Protein AF-F3GKS7-F1 (afdb_monomer_lite)

Secondary structure (DSSP, 8-state):
-HHHHHHHHHHHHH-----PPPTTHHHHHHHHHHHHHHHT--HHHHHHHHHTHHHHHHHHHHHHHHHHHHHHHHHHTT--HHHHHHHHS-S-HHHHHHHHHHTT--HHHHHHHHHHHHHHHHHHHHHHHHHHH-S-----------HHHHHHHHHHHHHHHHHHHHTT-SSHHHHGGG-

Radius of gyration: 19.08 Å; chains: 1; bounding box: 43×40×55 Å

InterPro domains:
  IPR007820 AbrB family [PF05145] (1-179)
  IPR007820 AbrB family [PTHR38457] (1-179)
  IPR017516 AbrB duplication [TIGR03082] (1-132)

pLDDT: mean 79.19, std 9.56, range [54.09, 92.88]

Sequence (179 aa):
MVGSLLAIILVRCLTPWQLAQIPGGRKCGQLIIGIGIGLHFTPVVIEQVLAHFGLIFIGALVTSLSCLVGVWLMLRTGEDRPTAFFSSMPGGSGEMVNLGARNGATLSSVAAAQSLRVLAVVLCVPAIFKYLLGDGAPALHASVVDWRWLAVLLPLGAALAWLWQRLKQPNPWLFGPLL

Structure (mmCIF, N/CA/C/O backbone):
data_AF-F3GKS7-F1
#
_entry.id   AF-F3GKS7-F1
#
loop_
_atom_site.group_PDB
_atom_site.id
_atom_site.type_symbol
_atom_site.label_atom_id
_atom_site.label_alt_id
_atom_site.label_comp_id
_atom_site.label_asym_id
_atom_site.label_entity_id
_atom_site.label_seq_id
_atom_site.pdbx_PDB_ins_code
_atom_site.Cartn_x
_atom_site.Cartn_y
_atom_site.Cartn_z
_atom_site.occupancy
_atom_site.B_iso_or_equiv
_atom_site.auth_seq_id
_atom_site.auth_comp_id
_atom_site.auth_asym_id
_atom_site.auth_atom_id
_atom_site.pdbx_PDB_model_num
ATOM 1 N N . MET A 1 1 ? -0.383 12.244 -6.800 1.00 56.03 1 MET A N 1
ATOM 2 C CA . MET A 1 1 ? -1.268 11.623 -5.781 1.00 56.03 1 MET A CA 1
ATOM 3 C C . MET A 1 1 ? -1.666 12.586 -4.660 1.00 56.03 1 MET A C 1
ATOM 5 O O . MET A 1 1 ? -2.829 12.586 -4.283 1.00 56.03 1 MET A O 1
ATOM 9 N N . VAL A 1 2 ? -0.758 13.431 -4.149 1.00 57.81 2 VAL A N 1
ATOM 10 C CA . VAL A 1 2 ? -1.069 14.379 -3.053 1.00 57.81 2 VAL A CA 1
ATOM 11 C C . VAL A 1 2 ? -2.133 15.412 -3.449 1.00 57.81 2 VAL A C 1
ATOM 13 O O . VAL A 1 2 ? -3.106 15.593 -2.727 1.00 57.81 2 VAL A O 1
ATOM 16 N N . GLY A 1 3 ? -2.013 16.013 -4.641 1.00 68.44 3 GLY A N 1
ATOM 17 C CA . GLY A 1 3 ? -2.967 17.021 -5.124 1.00 68.44 3 GLY A CA 1
ATOM 18 C C . GLY A 1 3 ? -4.397 16.499 -5.295 1.00 68.44 3 GLY A C 1
ATOM 19 O O . GLY A 1 3 ? -5.342 17.154 -4.876 1.00 68.44 3 GLY A O 1
ATOM 20 N N . SER A 1 4 ? -4.571 15.287 -5.831 1.00 70.06 4 SER A N 1
ATOM 21 C CA . SER A 1 4 ? -5.896 14.672 -5.994 1.00 70.06 4 SER A CA 1
ATOM 22 C C . SER A 1 4 ? -6.546 14.295 -4.658 1.00 70.06 4 SER A C 1
ATOM 24 O O . SER A 1 4 ? -7.760 14.411 -4.521 1.00 70.06 4 SER A O 1
ATOM 26 N N . LEU A 1 5 ? -5.757 13.869 -3.662 1.00 69.62 5 LEU A N 1
ATOM 27 C CA . LEU A 1 5 ? -6.261 13.574 -2.314 1.00 69.62 5 LEU A CA 1
ATOM 28 C C . LEU A 1 5 ? -6.665 14.854 -1.576 1.00 69.62 5 LEU A C 1
ATOM 30 O O . LEU A 1 5 ? -7.757 14.903 -1.016 1.00 69.62 5 LEU A O 1
ATOM 34 N N . LEU A 1 6 ? -5.832 15.898 -1.630 1.00 73.88 6 LEU A N 1
ATOM 35 C CA . LEU A 1 6 ? -6.150 17.202 -1.043 1.00 73.88 6 LEU A CA 1
ATOM 36 C C . LEU A 1 6 ? -7.386 17.828 -1.690 1.00 73.88 6 LEU A C 1
ATOM 38 O O . LEU A 1 6 ? -8.247 18.325 -0.973 1.00 73.88 6 LEU A O 1
ATOM 42 N N . ALA A 1 7 ? -7.518 17.745 -3.016 1.00 76.75 7 ALA A N 1
ATOM 43 C CA . ALA A 1 7 ? -8.701 18.229 -3.720 1.00 76.75 7 ALA A CA 1
ATOM 44 C C . ALA A 1 7 ? -9.980 17.508 -3.257 1.00 76.75 7 ALA A C 1
ATOM 46 O O . ALA A 1 7 ? -10.976 18.163 -2.968 1.00 76.75 7 ALA A O 1
ATOM 47 N N . ILE A 1 8 ? -9.956 16.176 -3.119 1.00 74.69 8 ILE A N 1
ATOM 48 C CA . ILE A 1 8 ? -11.119 15.409 -2.636 1.00 74.69 8 ILE A CA 1
ATOM 49 C C . ILE A 1 8 ? -11.444 15.737 -1.173 1.00 74.69 8 ILE A C 1
ATOM 51 O O . ILE A 1 8 ? -12.622 15.856 -0.835 1.00 74.69 8 ILE A O 1
ATOM 55 N N . ILE A 1 9 ? -10.430 15.888 -0.314 1.00 72.31 9 ILE A N 1
ATOM 56 C CA . ILE A 1 9 ? -10.613 16.281 1.092 1.00 72.31 9 ILE A CA 1
ATOM 57 C C . ILE A 1 9 ? -11.238 17.677 1.168 1.00 72.31 9 ILE A C 1
ATOM 59 O O . ILE A 1 9 ? -12.254 17.845 1.836 1.00 72.31 9 ILE A O 1
ATOM 63 N N . LEU A 1 10 ? -10.694 18.653 0.434 1.00 80.00 10 LEU A N 1
ATOM 64 C CA . LEU A 1 10 ? -11.224 20.017 0.380 1.00 80.00 10 LEU A CA 1
ATOM 65 C C . LEU A 1 10 ? -12.669 20.031 -0.119 1.00 80.00 10 LEU A C 1
ATOM 67 O O . LEU A 1 10 ? -13.522 20.616 0.536 1.00 80.00 10 LEU A O 1
ATOM 71 N N . VAL A 1 11 ? -12.978 19.331 -1.213 1.00 80.56 11 VAL A N 1
ATOM 72 C CA . VAL A 1 11 ? -14.347 19.255 -1.747 1.00 80.56 11 VAL A CA 1
ATOM 73 C C . VAL A 1 11 ? -15.297 18.579 -0.754 1.00 80.56 11 VAL A C 1
ATOM 75 O O . VAL A 1 11 ? -16.402 19.065 -0.543 1.00 80.56 11 VAL A O 1
ATOM 78 N N . ARG A 1 12 ? -14.896 17.497 -0.083 1.00 72.12 12 ARG A N 1
ATOM 79 C CA . ARG A 1 12 ? -15.770 16.837 0.903 1.00 72.12 12 ARG A CA 1
ATOM 80 C C . ARG A 1 12 ? -15.955 17.628 2.198 1.00 72.12 12 ARG A C 1
ATOM 82 O O . ARG A 1 12 ? -17.000 17.489 2.822 1.00 72.12 12 ARG A O 1
ATOM 89 N N . CYS A 1 13 ? -14.963 18.413 2.616 1.00 76.50 13 CYS A N 1
ATOM 90 C CA . CYS A 1 13 ? -15.038 19.219 3.837 1.00 76.50 13 CYS A CA 1
ATOM 91 C C . CYS A 1 13 ? -15.704 20.584 3.611 1.00 76.50 13 CYS A C 1
ATOM 93 O O . CYS A 1 13 ? -16.360 21.084 4.518 1.00 76.50 13 CYS A O 1
ATOM 95 N N . LEU A 1 14 ? -15.538 21.185 2.427 1.00 81.38 14 LEU A N 1
ATOM 96 C CA . LEU A 1 14 ? -16.046 22.526 2.106 1.00 81.38 14 LEU A CA 1
ATOM 97 C C . LEU A 1 14 ? -17.394 22.510 1.376 1.00 81.38 14 LEU A C 1
ATOM 99 O O . LEU A 1 14 ? -18.081 23.528 1.363 1.00 81.38 14 LEU A O 1
ATOM 103 N N . THR A 1 15 ? -17.791 21.382 0.779 1.00 76.44 15 THR A N 1
ATOM 104 C CA . THR A 1 15 ? -19.060 21.263 0.048 1.00 76.44 15 THR A CA 1
ATOM 105 C C . THR A 1 15 ? -19.886 20.071 0.542 1.00 76.44 15 THR A C 1
ATOM 107 O O . THR A 1 15 ? -19.347 18.979 0.704 1.00 76.44 15 THR A O 1
ATOM 110 N N . PRO A 1 16 ? -21.218 20.213 0.704 1.00 68.25 16 PRO A N 1
ATOM 111 C CA . PRO A 1 16 ? -22.111 19.121 1.113 1.00 68.25 16 PRO A CA 1
ATOM 112 C C . PRO A 1 16 ? -22.360 18.082 0.001 1.00 68.25 16 PRO A C 1
ATOM 114 O O . PRO A 1 16 ? -23.205 17.199 0.140 1.00 68.25 16 PRO A O 1
ATOM 117 N N . TRP A 1 17 ? -21.649 18.180 -1.126 1.00 70.12 17 TRP A N 1
ATOM 118 C CA . TRP A 1 17 ? -21.788 17.266 -2.251 1.00 70.12 17 TRP A CA 1
ATOM 119 C C . TRP A 1 17 ? -21.150 15.919 -1.924 1.00 70.12 17 TRP A C 1
ATOM 121 O O . TRP A 1 17 ? -19.929 15.747 -1.943 1.00 70.12 17 TRP A O 1
ATOM 131 N N . GLN A 1 18 ? -21.992 14.920 -1.673 1.00 63.72 18 GLN A N 1
ATOM 132 C CA . GLN A 1 18 ? -21.553 13.534 -1.665 1.00 63.72 18 GLN A CA 1
ATOM 133 C C . GLN A 1 18 ? -21.314 13.095 -3.111 1.00 63.72 18 GLN A C 1
ATOM 135 O O . GLN A 1 18 ? -22.234 12.646 -3.791 1.00 63.72 18 GLN A O 1
ATOM 140 N N . LEU A 1 19 ? -20.075 13.238 -3.597 1.00 65.38 19 LEU A N 1
ATOM 141 C CA . LEU A 1 19 ? -19.702 12.687 -4.900 1.00 65.38 19 LEU A CA 1
ATOM 142 C C . LEU A 1 19 ? -19.969 11.179 -4.898 1.00 65.38 19 LEU A C 1
ATOM 144 O O . LEU A 1 19 ? -19.304 10.414 -4.188 1.00 65.38 19 LEU A O 1
ATOM 148 N N . ALA A 1 20 ? -20.956 10.775 -5.695 1.00 63.69 20 ALA A N 1
ATOM 149 C CA . ALA A 1 20 ? -21.253 9.381 -5.956 1.00 63.69 20 ALA A CA 1
ATOM 150 C C . ALA A 1 20 ? -20.055 8.731 -6.659 1.00 63.69 20 ALA A C 1
ATOM 152 O O . ALA A 1 20 ? -19.389 9.334 -7.503 1.00 63.69 20 ALA A O 1
ATOM 153 N N . GLN A 1 21 ? -19.762 7.486 -6.291 1.00 65.25 21 GLN A N 1
ATOM 154 C CA . GLN A 1 21 ? -18.697 6.728 -6.934 1.00 65.25 21 GLN A CA 1
ATOM 155 C C . GLN A 1 21 ? -19.096 6.434 -8.384 1.00 65.25 21 GLN A C 1
ATOM 157 O O . GLN A 1 21 ? -20.163 5.877 -8.630 1.00 65.25 21 GLN A O 1
ATOM 162 N N . ILE A 1 22 ? -18.230 6.771 -9.342 1.00 74.81 22 ILE A N 1
ATOM 163 C CA . ILE A 1 22 ? -18.445 6.415 -10.749 1.00 74.81 22 ILE A CA 1
ATOM 164 C C . ILE A 1 22 ? -18.430 4.880 -10.863 1.00 74.81 22 ILE A C 1
ATOM 166 O O . ILE A 1 22 ? -17.449 4.256 -10.427 1.00 74.81 22 ILE A O 1
ATOM 170 N N . PRO A 1 23 ? -19.470 4.247 -11.442 1.00 74.44 23 PRO A N 1
ATOM 171 C CA . PRO A 1 23 ? -19.520 2.798 -11.583 1.00 74.44 23 PRO A CA 1
ATOM 172 C C . PRO A 1 23 ? -18.317 2.313 -12.403 1.00 74.44 23 PRO A C 1
ATOM 174 O O . PRO A 1 23 ? -18.104 2.730 -13.534 1.00 74.44 23 PRO A O 1
ATOM 177 N N . GLY A 1 24 ? -17.484 1.459 -11.800 1.00 74.88 24 GLY A N 1
ATOM 178 C CA . GLY A 1 24 ? -16.277 0.912 -12.434 1.00 74.88 24 GLY A CA 1
ATOM 179 C C . GLY A 1 24 ? -15.019 1.792 -12.373 1.00 74.88 24 GLY A C 1
ATOM 180 O O . GLY A 1 24 ? -13.936 1.285 -12.661 1.00 74.88 24 GLY A O 1
ATOM 181 N N . GLY A 1 25 ? -15.098 3.045 -11.905 1.00 77.38 25 GLY A N 1
ATOM 182 C CA . GLY A 1 25 ? -13.957 3.977 -11.909 1.00 77.38 25 GLY A CA 1
ATOM 183 C C . GLY A 1 25 ? -12.726 3.466 -11.149 1.00 77.38 25 GLY A C 1
ATOM 184 O O . GLY A 1 25 ? -11.596 3.605 -11.614 1.00 77.38 25 GLY A O 1
ATOM 185 N N . ARG A 1 26 ? -12.934 2.772 -10.021 1.00 75.38 26 ARG A N 1
ATOM 186 C CA . ARG A 1 26 ? -11.845 2.136 -9.263 1.00 75.38 26 ARG A CA 1
ATOM 187 C C . ARG A 1 26 ? -11.128 1.045 -10.066 1.00 75.38 26 ARG A C 1
ATOM 189 O 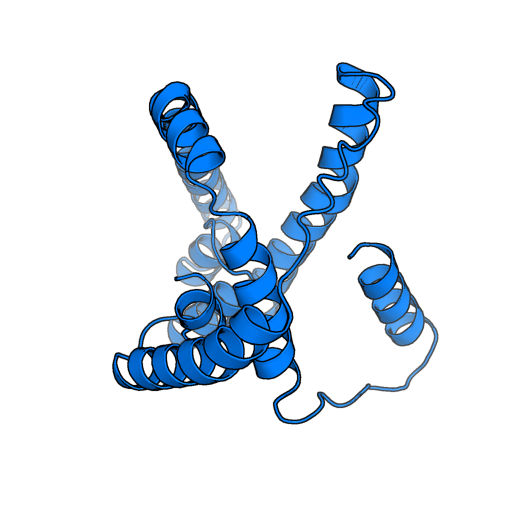O . ARG A 1 26 ? -9.909 0.964 -9.983 1.00 75.38 26 ARG A O 1
ATOM 196 N N . LYS A 1 27 ? -11.857 0.231 -10.838 1.00 77.25 27 LYS A N 1
ATOM 197 C CA . LYS A 1 27 ? -11.263 -0.845 -11.649 1.00 77.25 27 LYS A CA 1
ATOM 198 C C . LYS A 1 27 ? -10.409 -0.262 -12.771 1.00 77.25 27 LYS A C 1
ATOM 200 O O . LYS A 1 27 ? -9.278 -0.693 -12.947 1.00 77.25 27 LYS A O 1
ATOM 205 N N . CYS A 1 28 ? -10.916 0.761 -13.461 1.00 79.44 28 CYS A N 1
ATOM 206 C CA . CYS A 1 28 ? -10.159 1.462 -14.499 1.00 79.44 28 CYS A CA 1
ATOM 207 C C . CYS A 1 28 ? -8.892 2.109 -13.927 1.00 79.44 28 CYS A C 1
ATOM 209 O O . CYS A 1 28 ? -7.816 1.956 -14.495 1.00 79.44 28 CYS A O 1
ATOM 211 N N . GLY A 1 29 ? -8.996 2.772 -12.770 1.00 79.38 29 GLY A N 1
ATOM 212 C CA . GLY A 1 29 ? -7.837 3.357 -12.094 1.00 79.38 29 GLY A CA 1
ATOM 213 C C . GLY A 1 29 ? -6.792 2.316 -11.686 1.00 79.38 29 GLY A C 1
ATOM 214 O O . GLY A 1 29 ? -5.605 2.526 -11.914 1.00 79.38 29 GLY A O 1
ATOM 215 N N . GLN A 1 30 ? -7.219 1.174 -11.136 1.00 80.94 30 GLN A N 1
ATOM 216 C CA . GLN A 1 30 ? -6.320 0.062 -10.803 1.00 80.94 30 GLN A CA 1
ATOM 217 C C . GLN A 1 30 ? -5.636 -0.517 -12.040 1.00 80.94 30 GLN A C 1
ATOM 219 O O . GLN A 1 30 ? -4.456 -0.834 -11.966 1.00 80.94 30 GLN A O 1
ATOM 224 N N . LEU A 1 31 ? -6.345 -0.586 -13.168 1.00 78.06 31 LEU A N 1
ATOM 225 C CA . LEU A 1 31 ? -5.792 -1.077 -14.422 1.00 78.06 31 LEU A CA 1
ATOM 226 C C . LEU A 1 31 ? -4.730 -0.125 -14.985 1.00 78.06 31 LEU A C 1
ATOM 228 O O . LEU A 1 31 ? -3.637 -0.566 -15.322 1.00 78.06 31 LEU A O 1
ATOM 232 N N . ILE A 1 32 ? -5.005 1.182 -15.007 1.00 79.06 32 ILE A N 1
ATOM 233 C CA . ILE A 1 32 ? -4.043 2.198 -15.466 1.00 79.06 32 ILE A CA 1
ATOM 234 C C . ILE A 1 32 ? -2.795 2.209 -14.575 1.00 79.06 32 ILE A C 1
ATOM 236 O O . ILE A 1 32 ? -1.674 2.213 -15.078 1.00 79.06 32 ILE A O 1
ATOM 240 N N . ILE A 1 33 ? -2.981 2.193 -13.251 1.00 80.62 33 ILE A N 1
ATOM 241 C CA . ILE A 1 33 ? -1.868 2.174 -12.293 1.00 80.62 33 ILE A CA 1
ATOM 242 C C . ILE A 1 33 ? -1.086 0.861 -12.401 1.00 80.62 33 ILE A C 1
ATOM 244 O O . ILE A 1 33 ? 0.138 0.896 -12.373 1.00 80.62 33 ILE A O 1
ATOM 248 N N . GLY A 1 34 ? -1.773 -0.275 -12.552 1.00 77.81 34 GLY A N 1
ATOM 249 C CA . GLY A 1 34 ? -1.155 -1.590 -12.716 1.00 77.81 34 GLY A CA 1
ATOM 250 C C . GLY A 1 34 ? -0.230 -1.637 -13.928 1.00 77.81 34 GLY A C 1
ATOM 251 O O . GLY A 1 34 ? 0.937 -1.966 -13.763 1.00 77.81 34 GLY A O 1
ATOM 252 N N . ILE A 1 35 ? -0.709 -1.191 -1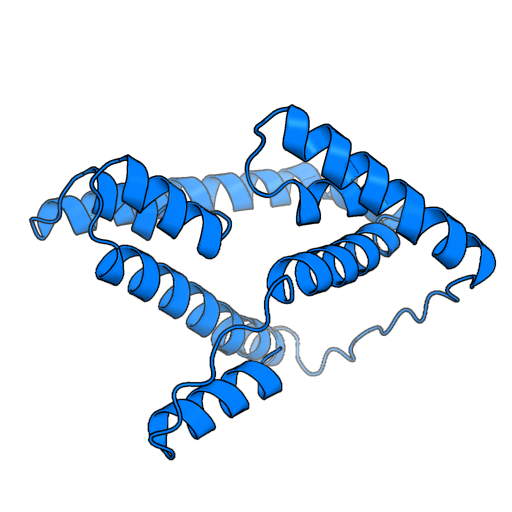5.097 1.00 78.06 35 ILE A N 1
ATOM 253 C CA . ILE A 1 35 ? 0.105 -1.112 -16.324 1.00 78.06 35 ILE A CA 1
ATOM 254 C C . ILE A 1 35 ? 1.273 -0.145 -16.136 1.00 78.06 35 ILE A C 1
ATOM 256 O O . ILE A 1 35 ? 2.399 -0.458 -16.510 1.00 78.06 35 ILE A O 1
ATOM 260 N N . GLY A 1 36 ? 1.025 1.023 -15.534 1.00 76.75 36 GLY A N 1
ATOM 261 C CA . GLY A 1 36 ? 2.078 1.999 -15.260 1.00 76.75 36 GLY A CA 1
ATOM 262 C C . GLY A 1 36 ? 3.204 1.409 -14.411 1.00 76.75 36 GLY A C 1
ATOM 263 O O . GLY A 1 36 ? 4.368 1.549 -14.764 1.00 76.75 36 GLY A O 1
ATOM 264 N N . ILE A 1 37 ? 2.862 0.699 -13.332 1.00 77.44 37 ILE A N 1
ATOM 265 C CA . ILE A 1 37 ? 3.833 0.007 -12.474 1.00 77.44 37 ILE A CA 1
ATOM 266 C C . ILE A 1 37 ? 4.503 -1.154 -13.227 1.00 77.44 37 ILE A C 1
ATOM 268 O O . ILE A 1 37 ? 5.717 -1.306 -13.125 1.00 77.44 37 ILE A O 1
ATOM 272 N N . GLY A 1 38 ? 3.745 -1.932 -14.005 1.00 75.94 38 GLY A N 1
ATOM 273 C CA . GLY A 1 38 ? 4.245 -3.031 -14.837 1.00 75.94 38 GLY A CA 1
ATOM 274 C C . GLY A 1 38 ? 5.361 -2.588 -15.786 1.00 75.94 38 GLY A C 1
ATOM 275 O O . GLY A 1 38 ? 6.422 -3.200 -15.835 1.00 75.94 38 GLY A O 1
ATOM 276 N N . LEU A 1 39 ? 5.181 -1.445 -16.453 1.00 75.88 39 LEU A N 1
ATOM 277 C CA . LEU A 1 39 ? 6.182 -0.865 -17.358 1.00 75.88 39 LEU A CA 1
ATOM 278 C C . LEU A 1 39 ? 7.501 -0.480 -16.659 1.00 75.88 39 LEU A C 1
ATOM 280 O O . LEU A 1 39 ? 8.530 -0.367 -17.325 1.00 75.88 39 LEU A O 1
ATOM 284 N N . HIS A 1 40 ? 7.499 -0.297 -15.334 1.00 74.50 40 HIS A N 1
ATOM 285 C CA . HIS A 1 40 ? 8.719 -0.047 -14.563 1.00 74.50 40 HIS A CA 1
ATOM 286 C C . HIS A 1 40 ? 9.512 -1.323 -14.240 1.00 74.50 40 HIS A C 1
ATOM 288 O O . HIS A 1 40 ? 10.684 -1.216 -13.866 1.00 74.50 40 HIS A O 1
ATOM 294 N N . PHE A 1 41 ? 8.936 -2.520 -14.408 1.00 74.38 41 PHE A N 1
ATOM 295 C CA . PHE A 1 41 ? 9.660 -3.786 -14.259 1.00 74.38 41 PHE A CA 1
ATOM 296 C C . PHE A 1 41 ? 10.555 -4.042 -15.474 1.00 74.38 41 PHE A C 1
ATOM 298 O O . PHE A 1 41 ? 10.249 -4.820 -16.373 1.00 74.38 41 PHE A O 1
ATOM 305 N N . THR A 1 42 ? 11.699 -3.367 -15.494 1.00 77.75 42 THR A N 1
ATOM 306 C CA . THR A 1 42 ? 12.755 -3.591 -16.485 1.00 77.75 42 THR A CA 1
ATOM 307 C C . THR A 1 42 ? 13.796 -4.583 -15.949 1.00 77.75 42 THR A C 1
ATOM 309 O O . THR A 1 42 ? 13.936 -4.718 -14.728 1.00 77.75 42 THR A O 1
ATOM 312 N N . PRO A 1 43 ? 14.577 -5.255 -16.818 1.00 74.81 43 PRO A N 1
ATOM 313 C CA . PRO A 1 43 ? 15.630 -6.179 -16.383 1.00 74.81 43 PRO A CA 1
ATOM 314 C C . PRO A 1 43 ? 16.622 -5.535 -15.405 1.00 74.81 43 PRO A C 1
ATOM 316 O O . PRO A 1 43 ? 16.998 -6.145 -14.411 1.00 74.81 43 PRO A O 1
ATOM 319 N N . VAL A 1 44 ? 16.953 -4.260 -15.631 1.00 79.12 44 VAL A N 1
ATOM 320 C CA . VAL A 1 44 ? 17.842 -3.464 -14.769 1.00 79.12 44 VAL A CA 1
ATOM 321 C C . VAL A 1 44 ? 17.266 -3.309 -13.358 1.00 79.12 44 VAL A C 1
ATOM 323 O O . VAL A 1 44 ? 17.986 -3.437 -12.370 1.00 79.12 44 VAL A O 1
ATOM 326 N N . VAL A 1 45 ? 15.957 -3.066 -13.239 1.00 80.00 45 VAL A N 1
ATOM 327 C CA . VAL A 1 45 ? 15.286 -2.969 -11.933 1.00 80.00 45 VAL A CA 1
ATOM 328 C C . VAL A 1 45 ? 15.271 -4.327 -11.235 1.00 80.00 45 VAL A C 1
ATOM 330 O O . VAL A 1 45 ? 15.506 -4.389 -10.031 1.00 80.00 45 VAL A O 1
ATOM 333 N N . ILE A 1 46 ? 15.054 -5.420 -11.970 1.00 82.75 46 ILE A N 1
ATOM 334 C CA . ILE A 1 46 ? 15.086 -6.778 -11.406 1.00 82.75 46 ILE A CA 1
ATOM 335 C C . ILE A 1 46 ? 16.481 -7.108 -10.858 1.00 82.75 46 ILE A C 1
ATOM 337 O O . ILE A 1 46 ? 16.584 -7.611 -9.739 1.00 82.75 46 ILE A O 1
ATOM 341 N N . GLU A 1 47 ? 17.551 -6.776 -11.583 1.00 84.69 47 GLU A N 1
ATOM 342 C CA . GLU A 1 47 ? 18.927 -6.945 -11.096 1.00 84.69 47 GLU A CA 1
ATOM 343 C C . GLU A 1 47 ? 19.185 -6.138 -9.818 1.00 84.69 47 GLU A C 1
ATOM 345 O O . GLU A 1 47 ? 19.744 -6.667 -8.855 1.00 84.69 47 GLU A O 1
ATOM 350 N N . GLN A 1 48 ? 18.720 -4.886 -9.756 1.00 82.94 48 GLN A N 1
ATOM 351 C CA . GLN A 1 48 ? 18.839 -4.066 -8.547 1.00 82.94 48 GLN A CA 1
ATOM 352 C C . GLN A 1 48 ? 18.055 -4.645 -7.365 1.00 82.94 48 GLN A C 1
ATOM 354 O O . GLN A 1 48 ? 18.566 -4.653 -6.242 1.00 82.94 48 GLN A O 1
ATOM 359 N N . VAL A 1 49 ? 16.840 -5.144 -7.607 1.00 85.00 49 VAL A N 1
ATOM 360 C CA . VAL A 1 49 ? 16.006 -5.798 -6.589 1.00 85.00 49 VAL A CA 1
ATOM 361 C C . VAL A 1 49 ? 16.680 -7.064 -6.072 1.00 85.00 49 VAL A C 1
ATOM 363 O O . VAL A 1 49 ? 16.696 -7.278 -4.863 1.00 85.00 49 VAL A O 1
ATOM 366 N N . LEU A 1 50 ? 17.275 -7.875 -6.950 1.00 87.62 50 LEU A N 1
ATOM 367 C CA . LEU A 1 50 ? 18.019 -9.076 -6.562 1.00 87.62 50 LEU A CA 1
ATOM 368 C C . LEU A 1 50 ? 19.278 -8.724 -5.759 1.00 87.62 50 LEU A C 1
ATOM 370 O O . LEU A 1 50 ? 19.520 -9.324 -4.712 1.00 87.62 50 LEU A O 1
ATOM 374 N N . ALA A 1 51 ? 20.034 -7.711 -6.188 1.00 89.50 51 ALA A N 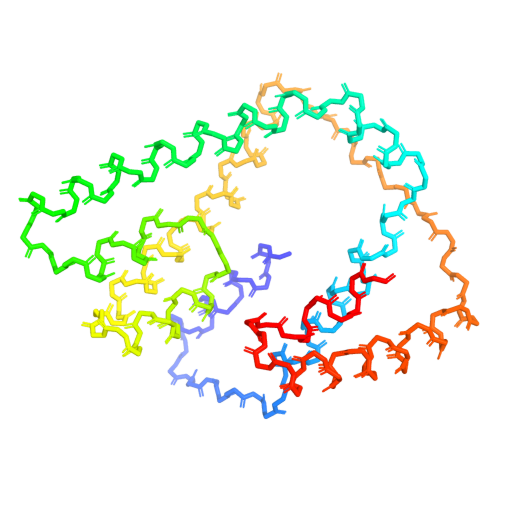1
ATOM 375 C CA . ALA A 1 51 ? 21.225 -7.244 -5.480 1.00 89.50 51 ALA A CA 1
ATOM 376 C C . ALA A 1 51 ? 20.907 -6.708 -4.071 1.00 89.50 51 ALA A C 1
ATOM 378 O O . ALA A 1 51 ? 21.670 -6.934 -3.133 1.00 89.50 51 ALA A O 1
ATOM 379 N N . HIS A 1 52 ? 19.763 -6.039 -3.899 1.00 89.31 52 HIS A N 1
ATOM 380 C CA . HIS A 1 52 ? 19.330 -5.458 -2.621 1.00 89.31 52 HIS A CA 1
ATOM 381 C C . HIS A 1 52 ? 18.259 -6.297 -1.912 1.00 89.31 52 HIS A C 1
ATOM 383 O O . HIS A 1 52 ? 17.633 -5.826 -0.957 1.00 89.31 52 HIS A O 1
ATOM 389 N N . PHE A 1 53 ? 18.059 -7.549 -2.334 1.00 89.06 53 PHE A N 1
ATOM 390 C CA . PHE A 1 53 ? 17.001 -8.416 -1.820 1.00 89.06 53 PHE A CA 1
ATOM 391 C C . PHE A 1 53 ? 17.077 -8.574 -0.298 1.00 89.06 53 PHE A C 1
ATOM 393 O O . PHE A 1 53 ? 16.054 -8.510 0.379 1.00 89.06 53 PHE A O 1
ATOM 400 N N . GLY A 1 54 ? 18.289 -8.695 0.256 1.00 89.94 54 GLY A N 1
ATOM 401 C CA . GLY A 1 54 ? 18.497 -8.793 1.703 1.00 89.94 54 GLY A CA 1
ATOM 402 C C . GLY A 1 54 ? 17.964 -7.579 2.471 1.00 89.94 54 GLY A C 1
ATOM 403 O O . GLY A 1 54 ? 17.281 -7.743 3.480 1.00 89.94 54 GLY A O 1
ATOM 404 N N . LEU A 1 55 ? 18.200 -6.362 1.971 1.00 90.06 55 LEU A N 1
ATOM 405 C CA . LEU A 1 55 ? 17.690 -5.133 2.591 1.00 90.06 55 LEU A CA 1
ATOM 406 C C . LEU A 1 55 ? 16.168 -5.032 2.477 1.00 90.06 55 LEU A C 1
ATOM 408 O O . LEU A 1 55 ? 15.505 -4.681 3.453 1.00 90.06 55 LEU A O 1
ATOM 412 N N . ILE A 1 56 ? 15.609 -5.382 1.315 1.00 88.88 56 ILE A N 1
ATOM 413 C CA . ILE A 1 56 ? 14.156 -5.414 1.094 1.00 88.88 56 ILE A CA 1
ATOM 414 C C . ILE A 1 56 ? 13.499 -6.413 2.052 1.00 88.88 56 ILE A C 1
ATOM 416 O O . ILE A 1 56 ? 12.499 -6.092 2.695 1.00 88.88 56 ILE A O 1
ATOM 420 N N . PHE A 1 57 ? 14.084 -7.602 2.196 1.00 91.12 57 PHE A N 1
ATOM 421 C CA . PHE A 1 57 ? 13.592 -8.645 3.088 1.00 91.12 57 PHE A CA 1
ATOM 422 C C . PHE A 1 57 ? 13.649 -8.217 4.559 1.00 91.12 57 PHE A C 1
ATOM 424 O O . PHE A 1 57 ? 12.661 -8.366 5.278 1.00 91.12 57 PHE A O 1
ATOM 431 N N . ILE A 1 58 ? 14.761 -7.622 5.002 1.00 92.88 58 ILE A N 1
ATOM 432 C CA . ILE A 1 58 ? 14.883 -7.077 6.362 1.00 92.88 58 ILE A CA 1
ATOM 433 C C . ILE A 1 58 ? 13.852 -5.964 6.584 1.00 92.88 58 ILE A C 1
ATOM 435 O O . ILE A 1 58 ? 13.173 -5.964 7.608 1.00 92.88 58 ILE A O 1
ATOM 439 N N . GLY A 1 59 ? 13.671 -5.053 5.624 1.00 90.44 59 GLY A N 1
ATOM 440 C CA . GLY A 1 59 ? 12.656 -4.000 5.705 1.00 90.44 59 GLY A CA 1
ATOM 441 C C . GLY A 1 59 ? 11.235 -4.558 5.823 1.00 90.44 59 GLY A C 1
ATOM 442 O O . GLY A 1 59 ? 10.447 -4.092 6.653 1.00 90.44 59 GLY A O 1
ATOM 443 N N . ALA A 1 60 ? 10.919 -5.602 5.054 1.00 88.44 60 ALA A N 1
ATOM 444 C CA . ALA A 1 60 ? 9.646 -6.311 5.141 1.00 88.44 60 ALA A CA 1
ATOM 445 C C . ALA A 1 60 ? 9.464 -6.989 6.509 1.00 88.44 60 ALA A C 1
ATOM 447 O O . ALA A 1 60 ? 8.394 -6.872 7.111 1.00 88.44 60 ALA A O 1
ATOM 448 N N . LEU A 1 61 ? 10.510 -7.631 7.038 1.00 91.81 61 LEU A N 1
ATOM 449 C CA . LEU A 1 61 ? 10.487 -8.276 8.351 1.00 91.81 61 LEU A CA 1
ATOM 450 C C . LEU A 1 61 ? 10.277 -7.256 9.476 1.00 91.81 61 LEU A C 1
ATOM 452 O O . LEU A 1 61 ? 9.394 -7.442 10.310 1.00 91.81 61 LEU A O 1
ATOM 456 N N . VAL A 1 62 ? 11.034 -6.157 9.475 1.00 92.50 62 VAL A N 1
ATOM 457 C CA . VAL A 1 62 ? 10.901 -5.069 10.458 1.00 92.50 62 VAL A CA 1
ATOM 458 C C . VAL A 1 62 ? 9.496 -4.477 10.408 1.00 92.50 62 VAL A C 1
ATOM 460 O O . VAL A 1 62 ? 8.868 -4.293 11.451 1.00 92.50 62 VAL A O 1
ATOM 463 N N . THR A 1 63 ? 8.966 -4.250 9.205 1.00 89.06 63 THR A N 1
ATOM 464 C CA . THR A 1 63 ? 7.591 -3.769 9.032 1.00 89.06 63 THR A CA 1
ATOM 465 C C . THR A 1 63 ? 6.596 -4.775 9.608 1.00 89.06 63 THR A C 1
ATOM 467 O O . THR A 1 63 ? 5.756 -4.403 10.423 1.00 89.06 63 THR A O 1
ATOM 470 N N . SER A 1 64 ? 6.727 -6.060 9.278 1.00 89.25 64 SER A N 1
ATOM 471 C CA . SER A 1 64 ? 5.848 -7.110 9.800 1.00 89.25 64 SER A CA 1
ATOM 472 C C . SER A 1 64 ? 5.895 -7.207 11.329 1.00 89.25 64 SER A C 1
ATOM 474 O O . SER A 1 64 ? 4.850 -7.338 11.965 1.00 89.25 64 SER A O 1
ATOM 476 N N . LEU A 1 65 ? 7.079 -7.107 11.936 1.00 91.75 65 LEU A N 1
ATOM 477 C CA . LEU A 1 65 ? 7.239 -7.101 13.392 1.00 91.75 65 LEU A CA 1
ATOM 478 C C . LEU A 1 65 ? 6.607 -5.854 14.023 1.00 91.75 65 LEU A C 1
ATOM 480 O O . LEU A 1 65 ? 5.907 -5.968 15.029 1.00 91.75 65 LEU A O 1
ATOM 484 N N . SER A 1 66 ? 6.779 -4.679 13.409 1.00 89.94 66 SER A N 1
ATOM 485 C CA . SER A 1 66 ? 6.139 -3.441 13.876 1.00 89.94 66 SER A CA 1
ATOM 486 C C . SER A 1 66 ? 4.610 -3.544 13.864 1.00 89.94 66 SER A C 1
ATOM 488 O O . SER A 1 66 ? 3.945 -3.080 14.791 1.00 89.94 66 SER A O 1
ATOM 490 N N . CYS A 1 67 ? 4.047 -4.248 12.878 1.00 89.75 67 CYS A N 1
ATOM 491 C CA . CYS A 1 67 ? 2.618 -4.517 12.808 1.00 89.75 67 CYS A CA 1
ATOM 492 C C . CYS A 1 67 ? 2.154 -5.422 13.954 1.00 89.75 67 CYS A C 1
ATOM 494 O O . CYS A 1 67 ? 1.099 -5.157 14.520 1.00 89.75 67 CYS A O 1
ATOM 496 N N . LEU A 1 68 ? 2.929 -6.439 14.352 1.00 90.94 68 LEU A N 1
ATOM 497 C CA . LEU A 1 68 ? 2.591 -7.277 15.514 1.00 90.94 68 LEU A CA 1
ATOM 498 C C . LEU A 1 68 ? 2.543 -6.464 16.812 1.00 90.94 68 LEU A C 1
ATOM 500 O O . LEU A 1 68 ? 1.637 -6.658 17.624 1.00 90.94 68 LEU A O 1
ATOM 504 N N . VAL A 1 69 ? 3.474 -5.522 16.985 1.00 91.31 69 VAL A N 1
ATOM 505 C CA . VAL A 1 69 ? 3.450 -4.583 18.116 1.00 91.31 69 VAL A CA 1
ATOM 506 C C . VAL A 1 69 ? 2.198 -3.701 18.055 1.00 91.31 69 VAL A C 1
ATOM 508 O O . VAL A 1 69 ? 1.525 -3.537 19.070 1.00 91.31 69 VAL A O 1
ATOM 511 N N . GLY A 1 70 ? 1.835 -3.195 16.872 1.00 87.50 70 GLY A N 1
ATOM 512 C CA . GLY A 1 70 ? 0.603 -2.422 16.662 1.00 87.50 70 GLY A CA 1
ATOM 513 C C . GLY A 1 70 ? -0.666 -3.198 17.029 1.00 87.50 70 GLY A C 1
ATOM 514 O O . GLY A 1 70 ? -1.494 -2.693 17.789 1.00 87.50 70 GLY A O 1
ATOM 515 N N . VAL A 1 71 ? -0.772 -4.457 16.584 1.00 90.50 71 VAL A N 1
ATOM 516 C CA . VAL A 1 71 ? -1.883 -5.354 16.953 1.00 90.50 71 VAL A CA 1
ATOM 517 C C . VAL A 1 71 ? -1.946 -5.516 18.468 1.00 90.50 71 VAL A C 1
ATOM 519 O O . VAL A 1 71 ? -3.009 -5.377 19.068 1.00 90.50 71 VAL A O 1
ATOM 522 N N . TRP A 1 72 ? -0.807 -5.794 19.101 1.00 91.12 72 TRP A N 1
ATOM 523 C CA . TRP A 1 72 ? -0.737 -5.990 20.544 1.00 91.12 72 TRP A CA 1
ATOM 524 C C . TRP A 1 72 ? -1.160 -4.743 21.331 1.00 91.12 72 TRP A C 1
ATOM 526 O O . TRP A 1 72 ? -1.893 -4.864 22.314 1.00 91.12 72 TRP A O 1
ATOM 536 N N . LEU A 1 73 ? -0.759 -3.549 20.885 1.00 89.81 73 LEU A N 1
ATOM 537 C CA . LEU A 1 73 ? -1.174 -2.284 21.494 1.00 89.81 73 LEU A CA 1
ATOM 538 C C . LEU A 1 73 ? -2.686 -2.059 21.371 1.00 89.81 73 LEU A C 1
ATOM 540 O O . LEU A 1 73 ? -3.323 -1.723 22.366 1.00 89.81 73 LEU A O 1
ATOM 544 N N . MET A 1 74 ? -3.275 -2.303 20.198 1.00 88.19 74 MET A N 1
ATOM 545 C CA . MET A 1 74 ? -4.724 -2.152 20.002 1.00 88.19 74 MET A CA 1
ATOM 546 C C . MET A 1 74 ? -5.542 -3.170 20.803 1.00 88.19 74 MET A C 1
ATOM 548 O O . MET A 1 74 ? -6.606 -2.850 21.329 1.00 88.19 74 MET A O 1
ATOM 552 N N . LEU A 1 75 ? -5.030 -4.389 20.979 1.00 90.06 75 LEU A N 1
ATOM 553 C CA . LEU A 1 75 ? -5.673 -5.362 21.864 1.00 90.06 75 LEU A CA 1
ATOM 554 C C . LEU A 1 75 ? -5.682 -4.888 23.323 1.00 90.06 75 LEU A C 1
ATOM 556 O O . LEU A 1 75 ? -6.629 -5.177 24.053 1.00 90.06 75 LEU A O 1
ATOM 560 N N . ARG A 1 76 ? -4.663 -4.135 23.760 1.00 89.06 76 ARG A N 1
ATOM 561 C CA . ARG A 1 76 ? -4.640 -3.552 25.111 1.00 89.06 76 ARG A CA 1
ATOM 562 C C . ARG A 1 76 ? -5.617 -2.397 25.295 1.00 89.06 76 ARG A C 1
ATOM 564 O O . ARG A 1 76 ? -6.039 -2.166 26.423 1.00 89.06 76 ARG A O 1
ATOM 571 N N . THR A 1 77 ? -5.985 -1.692 24.229 1.00 85.75 77 THR A N 1
ATOM 572 C CA . THR A 1 77 ? -6.991 -0.622 24.293 1.00 85.75 77 THR A CA 1
ATOM 573 C C . THR A 1 77 ? -8.428 -1.152 24.296 1.00 85.75 77 THR A C 1
ATOM 575 O O . THR A 1 77 ? -9.355 -0.357 24.397 1.00 85.75 77 THR A O 1
ATOM 578 N N . GLY A 1 78 ? -8.621 -2.475 24.223 1.00 83.12 78 GLY A N 1
ATOM 579 C CA . GLY A 1 78 ? -9.937 -3.119 24.262 1.00 83.12 78 GLY A CA 1
ATOM 580 C C . GLY A 1 78 ? -10.608 -3.281 22.896 1.00 83.12 78 GLY A C 1
ATOM 581 O O . GLY A 1 78 ? -11.787 -3.622 22.849 1.00 83.12 78 GLY A O 1
ATOM 582 N N . GLU A 1 79 ? -9.880 -3.053 21.798 1.00 85.00 79 GLU A N 1
ATOM 583 C CA . GLU A 1 79 ? -10.389 -3.289 20.443 1.00 85.00 79 GLU A CA 1
ATOM 584 C C . GLU A 1 79 ? -10.520 -4.786 20.144 1.00 85.00 79 GLU A C 1
ATOM 586 O O . GLU A 1 79 ? -9.793 -5.633 20.679 1.00 85.00 79 GLU A O 1
ATOM 591 N N . ASP A 1 80 ? -11.440 -5.125 19.246 1.00 89.88 80 ASP A N 1
ATOM 592 C CA . ASP A 1 80 ? -11.643 -6.502 18.823 1.00 89.88 80 ASP A CA 1
ATOM 593 C C . ASP A 1 80 ? -10.451 -7.026 18.000 1.00 89.88 80 ASP A C 1
ATOM 595 O O . ASP A 1 80 ? -9.776 -6.305 17.261 1.00 89.88 80 ASP A O 1
ATOM 599 N N . ARG A 1 81 ? -10.193 -8.335 18.120 1.00 88.00 81 ARG A N 1
ATOM 600 C CA . ARG A 1 81 ? -9.106 -9.028 17.410 1.00 88.00 81 ARG A CA 1
ATOM 601 C C . ARG A 1 81 ? -9.085 -8.770 15.898 1.00 88.00 81 ARG A C 1
ATOM 603 O O . ARG A 1 81 ? -7.997 -8.481 15.391 1.00 88.00 81 ARG A O 1
ATOM 610 N N . PRO A 1 82 ? -10.211 -8.877 15.164 1.00 88.94 82 PRO A N 1
ATOM 611 C CA . PRO A 1 82 ? -10.191 -8.611 13.735 1.00 88.94 82 PRO A CA 1
ATOM 612 C C . PRO A 1 82 ? -9.905 -7.133 13.432 1.00 88.94 82 PRO A C 1
ATOM 614 O O . PRO A 1 82 ? -9.056 -6.876 12.577 1.00 88.94 82 PRO A O 1
ATOM 617 N N . THR A 1 83 ? -10.484 -6.164 14.148 1.00 89.44 83 THR A N 1
ATOM 618 C CA . THR A 1 83 ? -10.136 -4.739 13.966 1.00 89.44 83 THR A CA 1
ATOM 619 C C . THR A 1 83 ? -8.658 -4.480 14.192 1.00 89.44 83 THR A C 1
ATOM 621 O O . THR A 1 83 ? -8.023 -3.921 13.301 1.00 89.44 83 THR A O 1
ATOM 624 N N . ALA A 1 84 ? -8.096 -4.927 15.319 1.00 90.75 84 ALA A N 1
ATOM 625 C CA . ALA A 1 84 ? -6.686 -4.725 15.655 1.00 90.75 84 ALA A CA 1
ATOM 626 C C . ALA A 1 84 ? -5.741 -5.311 14.593 1.00 90.75 84 ALA A C 1
ATOM 628 O O . ALA A 1 84 ? -4.717 -4.709 14.259 1.00 90.75 84 ALA A O 1
ATOM 629 N N . PHE A 1 85 ? -6.095 -6.474 14.036 1.00 91.62 85 PHE A N 1
ATOM 630 C CA . PHE A 1 85 ? -5.334 -7.120 12.973 1.00 91.62 85 PHE A CA 1
ATOM 631 C C . PHE A 1 85 ? -5.411 -6.342 11.652 1.00 91.62 85 PHE A C 1
ATOM 633 O O . PHE A 1 85 ? -4.378 -5.952 11.108 1.00 91.62 85 PHE A O 1
ATOM 640 N N . PHE A 1 86 ? -6.613 -6.068 11.136 1.00 90.94 86 PHE A N 1
ATOM 641 C CA . PHE A 1 86 ? -6.775 -5.427 9.822 1.00 90.94 86 PHE A CA 1
ATOM 642 C C . PHE A 1 86 ? -6.386 -3.940 9.807 1.00 90.94 86 PHE A C 1
ATOM 644 O O . PHE A 1 86 ? -6.019 -3.412 8.751 1.00 90.94 86 PHE A O 1
ATOM 651 N N . SER A 1 87 ? -6.431 -3.254 10.949 1.00 88.62 87 SER A N 1
ATOM 652 C CA . SER A 1 87 ? -5.931 -1.881 11.085 1.00 88.62 87 SER A CA 1
ATOM 653 C C . SER A 1 87 ? -4.400 -1.812 11.047 1.00 88.62 87 SER A C 1
ATOM 655 O O . SER A 1 87 ? -3.852 -0.882 10.454 1.00 88.62 87 SER A O 1
ATOM 657 N N . SER A 1 88 ? -3.719 -2.795 11.647 1.00 89.12 88 SER A N 1
ATOM 658 C CA . SER A 1 88 ? -2.263 -2.780 11.841 1.00 89.12 88 SER A CA 1
ATOM 659 C C . SER A 1 88 ? -1.499 -3.466 10.715 1.00 89.12 88 SER A C 1
ATOM 661 O O . SER A 1 88 ? -0.338 -3.136 10.478 1.00 89.12 88 SER A O 1
ATOM 663 N N . MET A 1 89 ? -2.114 -4.429 10.023 1.00 88.12 89 MET A N 1
ATOM 664 C CA . MET A 1 89 ? -1.421 -5.224 9.010 1.00 88.12 89 MET A CA 1
ATOM 665 C C . MET A 1 89 ? -1.047 -4.413 7.757 1.00 88.12 89 MET A C 1
ATOM 667 O O . MET A 1 89 ? -1.812 -3.552 7.289 1.00 88.12 89 MET A O 1
ATOM 671 N N . PRO A 1 90 ? 0.133 -4.694 7.170 1.00 81.94 90 PRO A N 1
ATOM 672 C CA . PRO A 1 90 ? 0.516 -4.124 5.896 1.00 81.94 90 PRO A CA 1
ATOM 673 C C . PRO A 1 90 ? -0.324 -4.762 4.781 1.00 81.94 90 PRO A C 1
ATOM 675 O O . PRO A 1 90 ? -0.664 -5.939 4.837 1.00 81.94 90 PRO A O 1
ATOM 678 N N . GLY A 1 91 ? -0.696 -3.981 3.767 1.00 82.62 91 GLY A N 1
ATOM 679 C CA . GLY A 1 91 ? -1.576 -4.464 2.700 1.00 82.62 91 GLY A CA 1
ATOM 680 C C . GLY A 1 91 ? -2.324 -3.350 1.978 1.00 82.62 91 GLY A C 1
ATOM 681 O O . GLY A 1 91 ? -2.212 -2.171 2.338 1.00 82.62 91 GLY A O 1
ATOM 682 N N . GLY A 1 92 ? -3.103 -3.726 0.960 1.00 81.06 92 GLY A N 1
ATOM 683 C CA . GLY A 1 92 ? -3.953 -2.801 0.219 1.00 81.06 92 GLY A CA 1
ATOM 684 C C . GLY A 1 92 ? -5.040 -2.220 1.121 1.00 81.06 92 GLY A C 1
ATOM 685 O O . GLY A 1 92 ? -5.896 -2.954 1.609 1.00 81.06 92 GLY A O 1
ATOM 686 N N . SER A 1 93 ? -5.045 -0.898 1.324 1.00 78.69 93 SER A N 1
ATOM 687 C CA . SER A 1 93 ? -5.977 -0.216 2.242 1.00 78.69 93 SER A CA 1
ATOM 688 C C . SER A 1 93 ? -7.441 -0.600 1.995 1.00 78.69 93 SER A C 1
ATOM 690 O O . SER A 1 93 ? -8.167 -0.939 2.925 1.00 78.69 93 SER A O 1
ATOM 692 N N . GLY A 1 94 ? -7.865 -0.634 0.729 1.00 80.00 94 GLY A N 1
ATOM 693 C CA . GLY A 1 94 ? -9.220 -1.043 0.361 1.00 80.00 94 GLY A CA 1
ATOM 694 C C . GLY A 1 94 ? -9.508 -2.538 0.538 1.00 80.00 94 GLY A C 1
ATOM 695 O O . GLY A 1 94 ? -10.667 -2.906 0.709 1.00 80.00 94 GLY A O 1
ATOM 696 N N . GLU A 1 95 ? -8.493 -3.398 0.477 1.00 82.94 95 GLU A N 1
ATOM 697 C CA . GLU A 1 95 ? -8.653 -4.839 0.707 1.00 82.94 95 GLU A CA 1
ATOM 698 C C . GLU A 1 95 ? -8.770 -5.150 2.189 1.00 82.94 95 GLU A C 1
ATOM 700 O O . GLU A 1 95 ? -9.661 -5.900 2.567 1.00 82.94 95 GLU A O 1
ATOM 705 N N . MET A 1 96 ? -7.938 -4.530 3.028 1.00 87.44 96 MET A N 1
ATOM 706 C CA . MET A 1 96 ? -7.982 -4.722 4.480 1.00 87.44 96 MET A CA 1
ATOM 707 C C . MET A 1 96 ? -9.338 -4.307 5.056 1.00 87.44 96 MET A C 1
ATOM 709 O O . MET A 1 96 ? -9.890 -5.014 5.892 1.00 87.44 96 MET A O 1
ATOM 713 N N . VAL A 1 97 ? -9.935 -3.227 4.541 1.00 86.00 97 VAL A N 1
ATOM 714 C CA . VAL A 1 97 ? -11.299 -2.818 4.910 1.00 86.00 97 VAL A CA 1
ATOM 715 C C . VAL A 1 97 ? -12.338 -3.856 4.458 1.00 86.00 97 VAL A C 1
ATOM 717 O O . VAL A 1 97 ? -13.217 -4.217 5.236 1.00 86.00 97 VAL A O 1
ATOM 720 N N . ASN A 1 98 ? -12.248 -4.380 3.227 1.00 84.56 98 ASN A N 1
ATOM 721 C CA . ASN A 1 98 ? -13.200 -5.390 2.741 1.00 84.56 98 ASN A CA 1
ATOM 722 C C . ASN A 1 98 ? -13.072 -6.723 3.491 1.00 84.56 98 ASN A C 1
ATOM 724 O O . ASN A 1 98 ? -14.077 -7.362 3.795 1.00 84.56 98 ASN A O 1
ATOM 728 N N . LEU A 1 99 ? -11.841 -7.142 3.776 1.00 85.88 99 LEU A N 1
ATOM 729 C CA . LEU A 1 99 ? -11.540 -8.381 4.477 1.00 85.88 99 LEU A CA 1
ATOM 730 C C . LEU A 1 99 ? -11.901 -8.263 5.962 1.00 85.88 99 LEU A C 1
ATOM 732 O O . LEU A 1 99 ? -12.483 -9.192 6.514 1.00 85.88 99 LEU A O 1
ATOM 736 N N . GLY A 1 100 ? -11.676 -7.094 6.566 1.00 86.50 100 GLY A N 1
ATOM 737 C CA . GLY A 1 100 ? -12.169 -6.755 7.897 1.00 86.50 100 GLY A CA 1
ATOM 738 C C . GLY A 1 100 ? -13.690 -6.847 7.995 1.00 86.50 100 GLY A C 1
ATOM 739 O O . GLY A 1 100 ? -14.186 -7.511 8.901 1.00 86.50 100 GLY A O 1
ATOM 740 N N . ALA A 1 101 ? -14.425 -6.309 7.011 1.00 86.25 101 ALA A N 1
ATOM 741 C CA . ALA A 1 101 ? -15.891 -6.416 6.949 1.00 86.25 101 ALA A CA 1
ATOM 742 C C . ALA A 1 101 ? -16.381 -7.865 7.065 1.00 86.25 101 ALA A C 1
ATOM 744 O O . ALA A 1 101 ? -17.348 -8.159 7.760 1.00 86.25 101 ALA A O 1
ATOM 745 N N . ARG A 1 102 ? -15.701 -8.777 6.360 1.00 87.38 102 ARG A N 1
ATOM 746 C CA . ARG A 1 102 ? -16.057 -10.201 6.296 1.00 87.38 102 ARG A CA 1
ATOM 747 C C . ARG A 1 102 ? -15.719 -10.959 7.578 1.00 87.38 102 ARG A C 1
ATOM 749 O O . ARG A 1 102 ? -16.324 -11.990 7.834 1.00 87.38 102 ARG A O 1
ATOM 756 N N . ASN A 1 103 ? -14.757 -10.462 8.352 1.00 87.31 103 ASN A N 1
ATOM 757 C CA . ASN A 1 103 ? -14.257 -11.095 9.572 1.00 87.31 103 ASN A CA 1
ATOM 758 C C . ASN A 1 103 ? -14.753 -10.398 10.852 1.00 87.31 103 ASN A C 1
ATOM 760 O O . ASN A 1 103 ? -14.220 -10.657 11.926 1.00 87.31 103 ASN A O 1
ATOM 764 N N . GLY A 1 104 ? -15.756 -9.519 10.750 1.00 85.94 104 GLY A N 1
ATOM 765 C CA . GLY A 1 104 ? -16.381 -8.866 11.904 1.00 85.94 104 GLY A CA 1
ATOM 766 C C . GLY A 1 104 ? -15.617 -7.667 12.475 1.00 85.94 104 GLY A C 1
ATOM 767 O O . GLY A 1 104 ? -15.919 -7.256 13.588 1.00 85.94 104 GLY A O 1
ATOM 768 N N . ALA A 1 105 ? -14.656 -7.101 11.738 1.00 88.94 105 ALA A N 1
ATOM 769 C CA . ALA A 1 105 ? -13.959 -5.884 12.150 1.00 88.94 105 ALA A CA 1
ATOM 770 C C . ALA A 1 105 ? -14.853 -4.640 12.033 1.00 88.94 105 ALA A C 1
ATOM 772 O O . ALA A 1 105 ? -15.704 -4.530 11.140 1.00 88.94 105 ALA A O 1
ATOM 773 N N . THR A 1 106 ? -14.576 -3.639 12.861 1.00 90.81 106 THR A N 1
ATOM 774 C CA . THR A 1 106 ? -15.199 -2.320 12.775 1.00 90.81 106 THR A CA 1
ATOM 775 C C . THR A 1 106 ? -14.652 -1.551 11.567 1.00 90.81 106 THR A C 1
ATOM 777 O O . THR A 1 106 ? -13.505 -1.099 11.513 1.00 90.81 106 THR A O 1
ATOM 780 N N . LEU A 1 107 ? -15.499 -1.405 10.543 1.00 88.38 107 LEU A N 1
ATOM 781 C CA . LEU A 1 107 ? -15.102 -0.852 9.243 1.00 88.38 107 LEU A CA 1
ATOM 782 C C . LEU A 1 107 ? -14.481 0.542 9.339 1.00 88.38 107 LEU A C 1
ATOM 784 O O . LEU A 1 107 ? -13.492 0.837 8.666 1.00 88.38 107 LEU A O 1
ATOM 788 N N . SER A 1 108 ? -15.071 1.386 10.183 1.00 85.88 108 SER A N 1
ATOM 789 C CA . SER A 1 108 ? -14.651 2.769 10.386 1.00 85.88 108 SER A CA 1
ATOM 790 C C . SER A 1 108 ? -13.239 2.851 10.963 1.00 85.88 108 SER A C 1
ATOM 792 O O . SER A 1 108 ? -12.428 3.625 10.458 1.00 85.88 108 SER A O 1
ATOM 794 N N . SER A 1 109 ? -12.913 2.016 11.954 1.00 86.25 109 SER A N 1
ATOM 795 C CA . SER A 1 109 ? -11.597 2.005 12.602 1.00 86.25 109 SER A CA 1
ATOM 796 C C . SER A 1 109 ? -10.511 1.492 11.658 1.00 86.25 109 SER A C 1
ATOM 798 O O . SER A 1 109 ? -9.455 2.116 11.531 1.00 86.25 109 SER A O 1
ATOM 800 N N . VAL A 1 110 ? -10.788 0.416 10.910 1.00 89.06 110 VAL A N 1
ATOM 801 C CA . VAL A 1 110 ? -9.850 -0.106 9.899 1.00 89.06 110 VAL A CA 1
ATOM 802 C C . VAL A 1 110 ? -9.609 0.932 8.798 1.00 89.06 110 VAL A C 1
ATOM 804 O O . VAL A 1 110 ? -8.463 1.194 8.431 1.00 89.06 110 VAL A O 1
ATOM 807 N N . ALA A 1 111 ? -10.666 1.571 8.290 1.00 86.50 111 ALA A N 1
ATOM 808 C CA . ALA A 1 111 ? -10.539 2.595 7.256 1.00 86.50 111 ALA A CA 1
ATOM 809 C C . ALA A 1 111 ? -9.766 3.830 7.746 1.00 86.50 111 ALA A C 1
ATOM 811 O O . ALA A 1 111 ? -8.931 4.359 7.005 1.00 86.50 111 ALA A O 1
ATOM 812 N N . ALA A 1 112 ? -10.004 4.268 8.985 1.00 86.44 112 ALA A N 1
ATOM 813 C CA . ALA A 1 112 ? -9.300 5.391 9.595 1.00 86.44 112 ALA A CA 1
ATOM 814 C C . ALA A 1 112 ? -7.800 5.099 9.760 1.00 86.44 112 ALA A C 1
ATOM 816 O O . ALA A 1 112 ? -6.977 5.884 9.288 1.00 86.44 112 ALA A O 1
ATOM 817 N N . ALA A 1 113 ? -7.439 3.946 10.333 1.00 87.88 113 ALA A N 1
ATOM 818 C CA . ALA A 1 113 ? -6.043 3.544 10.521 1.00 87.88 113 ALA A CA 1
ATOM 819 C C . ALA A 1 113 ? -5.283 3.445 9.186 1.00 87.88 113 ALA A C 1
ATOM 821 O O . ALA A 1 113 ? -4.189 3.995 9.030 1.00 87.88 113 ALA A O 1
ATOM 822 N N . GLN A 1 114 ? -5.896 2.815 8.181 1.00 89.62 114 GLN A N 1
ATOM 823 C CA . GLN A 1 114 ? -5.298 2.672 6.853 1.00 89.62 114 GLN A CA 1
ATOM 824 C C . GLN A 1 114 ? -5.144 4.024 6.135 1.00 89.62 114 GLN A C 1
ATOM 826 O O . GLN A 1 114 ? -4.144 4.246 5.448 1.00 89.62 114 GLN A O 1
ATOM 831 N N . SER A 1 115 ? -6.097 4.945 6.316 1.00 86.31 115 SER A N 1
ATOM 832 C CA . SER A 1 115 ? -6.022 6.306 5.763 1.00 86.31 115 SER A CA 1
ATOM 833 C C . SER A 1 115 ? -4.930 7.131 6.439 1.00 86.31 115 SER A C 1
ATOM 835 O O . SER A 1 115 ? -4.147 7.783 5.747 1.00 86.31 115 SER A O 1
ATOM 837 N N . LEU A 1 116 ? -4.830 7.055 7.770 1.00 87.31 116 LEU A N 1
ATOM 838 C CA . LEU A 1 116 ? -3.778 7.710 8.545 1.00 87.31 116 LEU A CA 1
ATOM 839 C C . LEU A 1 116 ? -2.394 7.238 8.100 1.00 87.31 116 LEU A C 1
ATOM 841 O O . LEU A 1 116 ? -1.513 8.063 7.880 1.00 87.31 116 LEU A O 1
ATOM 845 N N . ARG A 1 117 ? -2.215 5.928 7.893 1.00 88.12 117 ARG A N 1
ATOM 846 C CA . ARG A 1 117 ? -0.958 5.369 7.382 1.00 88.12 117 ARG A CA 1
ATOM 847 C C . ARG A 1 117 ? -0.591 5.954 6.020 1.00 88.12 117 ARG A C 1
ATOM 849 O O . ARG A 1 117 ? 0.543 6.380 5.833 1.00 88.12 117 ARG A O 1
ATOM 856 N N . VAL A 1 118 ? -1.532 5.985 5.072 1.00 86.25 118 VAL A N 1
ATOM 857 C CA . VAL A 1 118 ? -1.286 6.559 3.736 1.00 86.25 118 VAL A CA 1
ATOM 858 C C . VAL A 1 118 ? -0.921 8.036 3.844 1.00 86.25 118 VAL A C 1
ATOM 860 O O . VAL A 1 118 ? 0.034 8.470 3.207 1.00 86.25 118 VAL A O 1
ATOM 863 N N . LEU A 1 119 ? -1.637 8.796 4.673 1.00 85.19 119 LEU A N 1
ATOM 864 C CA . LEU A 1 119 ? -1.349 10.206 4.915 1.00 85.19 119 LEU A CA 1
ATOM 865 C C . LEU A 1 119 ? 0.050 10.400 5.514 1.00 85.19 119 LEU A C 1
ATOM 867 O O . LEU A 1 119 ? 0.813 11.221 5.009 1.00 85.19 119 LEU A O 1
ATOM 871 N N . ALA A 1 120 ? 0.419 9.608 6.521 1.00 87.12 120 ALA A N 1
ATOM 872 C CA . ALA A 1 120 ? 1.739 9.660 7.138 1.00 87.12 120 ALA A CA 1
ATOM 873 C C . ALA A 1 120 ? 2.841 9.329 6.125 1.00 87.12 120 ALA A C 1
ATOM 875 O O . ALA A 1 120 ? 3.809 10.069 6.014 1.00 87.12 120 ALA A O 1
ATOM 876 N N . VAL A 1 121 ? 2.676 8.279 5.318 1.00 87.44 121 VAL A N 1
ATOM 877 C CA . VAL A 1 121 ? 3.645 7.924 4.269 1.00 87.44 121 VAL A CA 1
ATOM 878 C C . VAL A 1 121 ? 3.781 9.051 3.242 1.00 87.44 121 VAL A C 1
ATOM 880 O O . VAL A 1 121 ? 4.892 9.453 2.911 1.00 87.44 121 VAL A O 1
ATOM 883 N N . VAL A 1 122 ? 2.662 9.600 2.769 1.00 84.31 122 VAL A N 1
ATOM 884 C CA . VAL A 1 122 ? 2.648 10.654 1.745 1.00 84.31 122 VAL A CA 1
ATOM 885 C C . VAL A 1 122 ? 3.284 11.959 2.234 1.00 84.31 122 VAL A C 1
ATOM 887 O O . VAL A 1 122 ? 3.895 12.660 1.430 1.00 84.31 122 VAL A O 1
ATOM 890 N N . LEU A 1 123 ? 3.151 12.294 3.518 1.00 84.56 123 LEU A N 1
ATOM 891 C CA . LEU A 1 123 ? 3.718 13.519 4.087 1.00 84.56 123 LEU A CA 1
ATOM 892 C C . LEU A 1 123 ? 5.152 13.317 4.589 1.00 84.56 123 LEU A C 1
ATOM 894 O O . LEU A 1 123 ? 6.032 14.120 4.284 1.00 84.56 123 LEU A O 1
ATOM 898 N N . CYS A 1 124 ? 5.399 12.248 5.345 1.00 86.25 124 CYS A N 1
ATOM 899 C CA . CYS A 1 124 ? 6.678 12.018 6.006 1.00 86.25 124 CYS A CA 1
ATOM 900 C C . CYS A 1 124 ? 7.746 11.514 5.039 1.00 86.25 124 CYS A C 1
ATOM 902 O O . CYS A 1 124 ? 8.876 11.975 5.140 1.00 86.25 124 CYS A O 1
ATOM 904 N N . VAL A 1 125 ? 7.434 10.611 4.097 1.00 85.81 125 VAL A N 1
ATOM 905 C CA . VAL A 1 125 ? 8.474 10.034 3.223 1.00 85.81 125 VAL A CA 1
ATOM 906 C C . VAL A 1 125 ? 9.149 11.112 2.369 1.00 85.81 125 VAL A C 1
ATOM 908 O O . VAL A 1 125 ? 10.368 11.238 2.470 1.00 85.81 125 VAL A O 1
ATOM 911 N N . PRO A 1 126 ? 8.430 11.957 1.604 1.00 81.69 126 PRO A N 1
ATOM 912 C CA . PRO A 1 126 ? 9.084 13.004 0.819 1.00 81.69 126 PRO A CA 1
ATOM 913 C C . PRO A 1 126 ? 9.835 14.015 1.690 1.00 81.69 126 PRO A C 1
ATOM 915 O O . PRO A 1 126 ? 10.912 14.463 1.307 1.00 81.69 126 PRO A O 1
ATOM 918 N N . ALA A 1 127 ? 9.298 14.354 2.870 1.00 84.62 127 ALA A N 1
ATOM 919 C CA . ALA A 1 127 ? 9.958 15.259 3.805 1.00 84.62 127 ALA A CA 1
ATOM 920 C C . ALA A 1 127 ? 11.281 14.670 4.317 1.00 84.62 127 ALA A C 1
ATOM 922 O O . ALA A 1 127 ? 12.310 15.333 4.231 1.00 84.62 127 ALA A O 1
ATOM 923 N N . ILE A 1 128 ? 11.277 13.416 4.783 1.00 86.94 128 ILE A N 1
ATOM 924 C CA . ILE A 1 128 ? 12.481 12.717 5.251 1.00 86.94 128 ILE A CA 1
ATOM 925 C C . ILE A 1 128 ? 13.521 12.669 4.133 1.00 86.94 128 ILE A C 1
ATOM 927 O O . ILE A 1 128 ? 14.658 13.059 4.365 1.00 86.94 128 ILE A O 1
ATOM 931 N N . PHE A 1 129 ? 13.137 12.264 2.919 1.00 82.31 129 PHE A N 1
ATOM 932 C CA . PHE A 1 129 ? 14.059 12.230 1.781 1.00 82.31 129 PHE A CA 1
ATOM 933 C C . PHE A 1 129 ? 14.649 13.611 1.478 1.00 82.31 129 PHE A C 1
ATOM 935 O O . PHE A 1 129 ? 15.861 13.724 1.317 1.00 82.31 129 PHE A O 1
ATOM 942 N N . LYS A 1 130 ? 13.828 14.667 1.479 1.00 81.62 130 LYS A N 1
ATOM 943 C CA . LYS A 1 130 ? 14.298 16.040 1.261 1.00 81.62 130 LYS A CA 1
ATOM 944 C C . LYS A 1 130 ? 15.302 16.494 2.327 1.00 81.62 130 LYS A C 1
ATOM 946 O O . LYS A 1 130 ? 16.295 17.132 1.991 1.00 81.62 130 LYS A O 1
ATOM 951 N N . TYR A 1 131 ? 15.056 16.182 3.600 1.00 84.56 131 TYR A N 1
ATOM 952 C CA . TYR A 1 131 ? 15.930 16.605 4.699 1.00 84.56 131 TYR A CA 1
ATOM 953 C C . TYR A 1 131 ? 17.204 15.759 4.832 1.00 84.56 131 TYR A C 1
ATOM 955 O O . TYR A 1 131 ? 18.235 16.302 5.219 1.00 84.56 131 TYR A O 1
ATOM 963 N N . LEU A 1 132 ? 17.155 14.457 4.525 1.00 83.00 132 LEU A N 1
ATOM 964 C CA . LEU A 1 132 ? 18.300 13.548 4.682 1.00 83.00 132 LEU A CA 1
ATOM 965 C C . LEU A 1 132 ? 19.199 13.474 3.440 1.00 83.00 132 LEU A C 1
ATOM 967 O O . LEU A 1 132 ? 20.411 13.359 3.587 1.00 83.00 132 LEU A O 1
ATOM 971 N N . LEU A 1 133 ? 18.619 13.495 2.234 1.00 77.00 133 LEU A N 1
ATOM 972 C CA . LEU A 1 133 ? 19.339 13.299 0.965 1.00 77.00 133 LEU A CA 1
ATOM 973 C C . LEU A 1 133 ? 19.552 14.604 0.170 1.00 77.00 133 LEU A C 1
ATOM 975 O O . LEU A 1 133 ? 20.267 14.585 -0.829 1.00 77.00 133 LEU A O 1
ATOM 979 N N . GLY A 1 134 ? 18.978 15.733 0.608 1.00 72.88 134 GLY A N 1
ATOM 980 C CA . GLY A 1 134 ? 19.017 17.010 -0.117 1.00 72.88 134 GLY A CA 1
ATOM 981 C C . GLY A 1 134 ? 18.072 17.046 -1.326 1.00 72.88 134 GLY A C 1
ATOM 982 O O . GLY A 1 134 ? 17.221 16.169 -1.483 1.00 72.88 134 GLY A O 1
ATOM 983 N N . ASP A 1 135 ? 18.200 18.065 -2.188 1.00 66.50 135 ASP A N 1
ATOM 984 C CA . ASP A 1 135 ? 17.442 18.185 -3.447 1.00 66.50 135 ASP A CA 1
ATOM 985 C C . ASP A 1 135 ? 17.907 17.125 -4.467 1.00 66.50 135 ASP A C 1
ATOM 987 O O . ASP A 1 135 ? 18.566 17.413 -5.466 1.00 66.50 135 ASP A O 1
ATOM 991 N N . GLY A 1 136 ? 17.578 15.858 -4.211 1.00 57.78 136 GLY A N 1
ATOM 992 C CA . GLY A 1 136 ? 17.700 14.793 -5.194 1.00 57.78 136 GLY A CA 1
ATOM 993 C C . GLY A 1 136 ? 16.742 15.080 -6.344 1.00 57.78 136 GLY A C 1
ATOM 994 O O . GLY A 1 136 ? 15.528 14.921 -6.198 1.00 57.78 136 GLY A O 1
ATOM 995 N N . ALA A 1 137 ? 17.274 15.533 -7.481 1.00 56.56 137 ALA A N 1
ATOM 996 C CA . ALA A 1 137 ? 16.479 15.738 -8.682 1.00 56.56 137 ALA A CA 1
ATOM 997 C C . ALA A 1 137 ? 15.759 14.421 -9.029 1.00 56.56 137 ALA A C 1
ATOM 999 O O . ALA A 1 137 ? 16.416 13.377 -9.110 1.00 56.56 137 ALA A O 1
ATOM 1000 N N . PRO A 1 138 ? 14.426 14.424 -9.218 1.00 57.84 138 PRO A N 1
ATOM 1001 C CA . PRO A 1 138 ? 13.717 13.221 -9.614 1.00 57.84 138 PRO A CA 1
ATOM 1002 C C . PRO A 1 138 ? 14.284 12.763 -10.956 1.00 57.84 138 PRO A C 1
ATOM 1004 O O . PRO A 1 138 ? 14.127 13.446 -11.968 1.00 57.84 138 PRO A O 1
ATOM 1007 N N . ALA A 1 139 ? 14.959 11.612 -10.966 1.00 56.09 139 ALA A N 1
ATOM 1008 C CA . ALA A 1 139 ? 15.412 10.970 -12.189 1.00 56.09 139 ALA A CA 1
ATOM 1009 C C . ALA A 1 139 ? 14.182 10.442 -12.941 1.00 56.09 139 ALA A C 1
ATOM 1011 O O . ALA A 1 139 ? 13.826 9.265 -12.850 1.00 56.09 139 ALA A O 1
ATOM 1012 N N . LEU A 1 140 ? 13.496 11.345 -13.647 1.00 57.12 140 LEU A N 1
ATOM 1013 C CA . LEU A 1 140 ? 12.437 11.032 -14.596 1.00 57.12 140 LEU A CA 1
ATOM 1014 C C . LEU A 1 140 ? 13.066 10.244 -15.743 1.00 57.12 140 LEU A C 1
ATOM 1016 O O . LEU A 1 140 ? 13.495 10.804 -16.749 1.00 57.12 140 LEU A O 1
ATOM 1020 N N . HIS A 1 141 ? 13.131 8.926 -15.584 1.00 58.03 141 HIS A N 1
ATOM 1021 C CA . HIS A 1 141 ? 13.392 8.031 -16.696 1.00 58.03 141 HIS A CA 1
ATOM 1022 C C . HIS A 1 141 ? 12.145 8.048 -17.576 1.00 58.03 141 HIS A C 1
ATOM 1024 O O . HIS A 1 141 ? 11.200 7.292 -17.355 1.00 58.03 141 HIS A O 1
ATOM 1030 N N . ALA A 1 142 ? 12.119 8.964 -18.545 1.00 54.09 142 ALA A N 1
ATOM 1031 C CA . ALA A 1 142 ? 11.143 8.956 -19.620 1.00 54.09 142 ALA A CA 1
ATOM 1032 C C . ALA A 1 142 ? 11.425 7.733 -20.502 1.00 54.09 142 ALA A C 1
ATOM 1034 O O . ALA A 1 142 ? 12.118 7.811 -21.514 1.00 54.09 142 ALA A O 1
ATOM 1035 N N . SER A 1 143 ? 10.934 6.571 -20.081 1.00 60.12 143 SER A N 1
ATOM 1036 C CA . SER A 1 143 ? 10.879 5.393 -20.934 1.00 60.12 143 SER A CA 1
ATOM 1037 C C . SER A 1 143 ? 9.963 5.721 -22.108 1.00 60.12 143 SER A C 1
ATOM 1039 O O . SER A 1 143 ? 8.796 6.063 -21.903 1.00 60.12 143 SER A O 1
ATOM 1041 N N . VAL A 1 144 ? 10.489 5.654 -23.332 1.00 62.34 144 VAL A N 1
ATOM 1042 C CA . VAL A 1 144 ? 9.693 5.809 -24.552 1.00 62.34 144 VAL A CA 1
ATOM 1043 C C . VAL A 1 144 ? 8.681 4.669 -24.569 1.00 62.34 144 VAL A C 1
ATOM 1045 O O . VAL A 1 144 ? 9.041 3.516 -24.795 1.00 62.34 144 VAL A O 1
ATOM 1048 N N . VAL A 1 145 ? 7.424 4.973 -24.245 1.00 65.12 145 VAL A N 1
ATOM 1049 C CA . VAL A 1 145 ? 6.374 3.958 -24.240 1.00 65.12 145 VAL A CA 1
ATOM 1050 C C . VAL A 1 145 ? 5.907 3.765 -25.672 1.00 65.12 145 VAL A C 1
ATOM 1052 O O . VAL A 1 145 ? 5.289 4.645 -26.270 1.00 65.12 145 VAL A O 1
ATOM 1055 N N . ASP A 1 146 ? 6.223 2.602 -26.222 1.00 76.00 146 ASP A N 1
ATOM 1056 C CA . ASP A 1 146 ? 5.847 2.244 -27.578 1.00 76.00 146 ASP A CA 1
ATOM 1057 C C . ASP A 1 146 ? 4.329 2.000 -27.639 1.00 76.00 146 ASP A C 1
ATOM 1059 O O . ASP A 1 146 ? 3.795 1.069 -27.027 1.00 76.00 146 ASP A O 1
ATOM 1063 N N . TRP A 1 147 ? 3.600 2.866 -28.348 1.00 75.75 147 TRP A N 1
ATOM 1064 C CA . TRP A 1 147 ? 2.129 2.885 -28.340 1.00 75.75 147 TRP A CA 1
ATOM 1065 C C . TRP A 1 147 ? 1.520 1.563 -28.830 1.00 75.75 147 TRP A C 1
ATOM 1067 O O . TRP A 1 147 ? 0.441 1.155 -28.398 1.00 75.75 147 TRP A O 1
ATOM 1077 N N . ARG A 1 148 ? 2.251 0.861 -29.705 1.00 78.00 148 ARG A N 1
ATOM 1078 C CA . ARG A 1 148 ? 1.878 -0.457 -30.236 1.00 78.00 148 ARG A CA 1
ATOM 1079 C C . ARG A 1 148 ? 1.925 -1.528 -29.14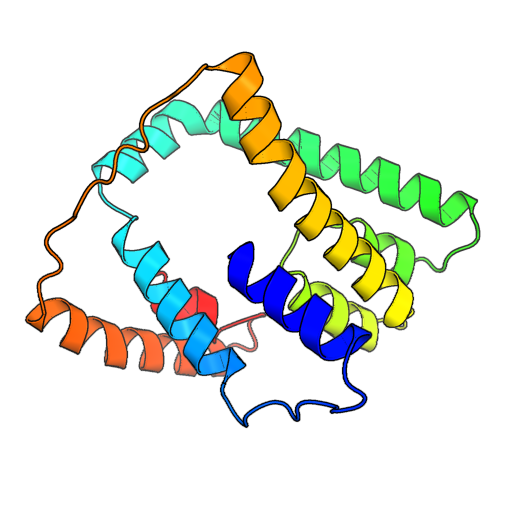6 1.00 78.00 148 ARG A C 1
ATOM 1081 O O . ARG A 1 148 ? 1.010 -2.341 -29.065 1.00 78.00 148 ARG A O 1
ATOM 1088 N N . TRP A 1 149 ? 2.940 -1.490 -28.283 1.00 71.50 149 TRP A N 1
ATOM 1089 C CA . TRP A 1 149 ? 3.042 -2.382 -27.126 1.00 71.50 149 TRP A CA 1
ATOM 1090 C C . TRP A 1 149 ? 1.990 -2.064 -26.068 1.00 71.50 149 TRP A C 1
ATOM 1092 O O . TRP A 1 149 ? 1.368 -2.977 -25.531 1.00 71.50 149 TRP A O 1
ATOM 1102 N N . LEU A 1 150 ? 1.713 -0.780 -25.834 1.00 73.88 150 LEU A N 1
ATOM 1103 C CA . LEU A 1 150 ? 0.650 -0.331 -24.929 1.00 73.88 150 LEU A CA 1
ATOM 1104 C C . LEU A 1 150 ? -0.735 -0.842 -25.368 1.00 73.88 150 LEU A C 1
ATOM 1106 O O . LEU A 1 150 ? -1.519 -1.315 -24.543 1.00 73.88 150 LEU A O 1
ATOM 1110 N N . ALA A 1 151 ? -1.014 -0.800 -26.675 1.00 76.19 151 ALA A N 1
ATOM 1111 C CA . ALA A 1 151 ? -2.261 -1.292 -27.259 1.00 76.19 151 ALA A CA 1
ATOM 1112 C C . ALA A 1 151 ? -2.443 -2.815 -27.126 1.00 76.19 151 ALA A C 1
ATOM 1114 O O . ALA A 1 151 ? -3.579 -3.282 -27.133 1.00 76.19 151 ALA A O 1
ATOM 1115 N N . VAL A 1 152 ? -1.356 -3.582 -26.981 1.00 76.12 152 VAL A N 1
ATOM 1116 C CA . VAL A 1 152 ? -1.391 -5.031 -26.710 1.00 76.12 152 VAL A CA 1
ATOM 1117 C C . VAL A 1 152 ? -1.471 -5.311 -25.206 1.00 76.12 152 VAL A C 1
ATOM 1119 O O . VAL A 1 152 ? -2.241 -6.172 -24.782 1.00 76.12 152 VAL A O 1
ATOM 1122 N N . LEU A 1 153 ? -0.741 -4.553 -24.385 1.00 73.69 153 LEU A N 1
ATOM 1123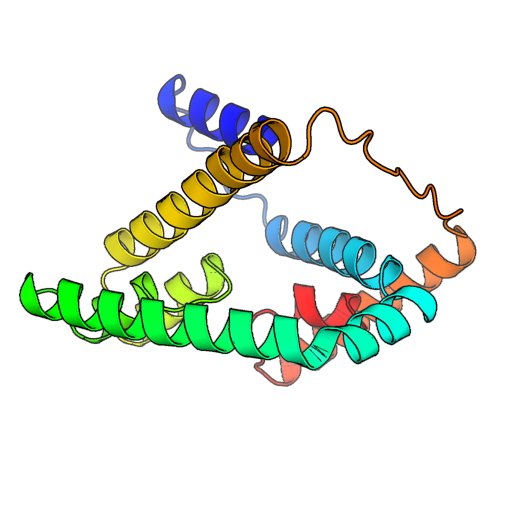 C CA . LEU A 1 153 ? -0.714 -4.709 -22.926 1.00 73.69 153 LEU A CA 1
ATOM 1124 C C . LEU A 1 153 ? -2.058 -4.384 -22.266 1.00 73.69 153 LEU A C 1
ATOM 1126 O O . LEU A 1 153 ? -2.463 -5.075 -21.338 1.00 73.69 153 LEU A O 1
ATOM 1130 N N . LEU A 1 154 ? -2.786 -3.379 -22.758 1.00 76.25 154 LEU A N 1
ATOM 1131 C CA . LEU A 1 154 ? -4.116 -3.018 -22.251 1.00 76.25 154 LEU A CA 1
ATOM 1132 C C . LEU A 1 154 ? -5.131 -4.181 -22.293 1.00 76.25 154 LEU A C 1
ATOM 1134 O O . LEU A 1 154 ? -5.680 -4.528 -21.241 1.00 76.25 154 LEU A O 1
ATOM 1138 N N . PRO A 1 155 ? -5.408 -4.807 -23.455 1.00 78.69 155 PRO A N 1
ATOM 1139 C CA . PRO A 1 155 ? -6.333 -5.933 -23.534 1.00 78.69 155 PRO A CA 1
ATOM 1140 C C . PRO A 1 155 ? -5.777 -7.192 -22.862 1.00 78.69 155 PRO A C 1
ATOM 1142 O O . PRO A 1 155 ? -6.554 -7.929 -22.255 1.00 78.69 155 PRO A O 1
ATOM 1145 N N . LEU A 1 156 ? -4.459 -7.426 -22.905 1.00 78.31 156 LEU A N 1
ATOM 1146 C CA . LEU A 1 156 ? -3.841 -8.575 -22.238 1.00 78.31 156 LEU A CA 1
ATOM 1147 C C . LEU A 1 156 ? -3.956 -8.465 -20.709 1.00 78.31 156 LEU A C 1
ATOM 1149 O O . LEU A 1 156 ? -4.422 -9.399 -20.060 1.00 78.31 156 LEU A O 1
ATOM 1153 N N . GLY A 1 157 ? -3.636 -7.301 -20.140 1.00 72.38 157 GLY A N 1
ATOM 1154 C CA . GLY A 1 157 ? -3.778 -7.010 -18.714 1.00 72.38 157 GLY A CA 1
ATOM 1155 C C . GLY A 1 157 ? -5.236 -7.050 -18.251 1.00 72.38 157 GLY A C 1
ATOM 1156 O O . GLY A 1 157 ? -5.526 -7.553 -17.166 1.00 72.38 157 GLY A O 1
ATOM 1157 N N . ALA A 1 158 ? -6.181 -6.610 -19.091 1.00 74.25 158 ALA A N 1
ATOM 1158 C CA . ALA A 1 158 ? -7.613 -6.766 -18.828 1.00 74.25 158 ALA A CA 1
ATOM 1159 C C . ALA A 1 158 ? -8.057 -8.243 -18.848 1.00 74.25 158 ALA A C 1
ATOM 1161 O O . ALA A 1 158 ? -8.835 -8.663 -17.987 1.00 74.25 158 ALA A O 1
ATOM 1162 N N . ALA A 1 159 ? -7.550 -9.045 -19.789 1.00 77.38 159 ALA A N 1
ATOM 1163 C CA . ALA A 1 159 ? -7.835 -10.477 -19.873 1.00 77.38 159 ALA A CA 1
ATOM 1164 C C . ALA A 1 159 ? -7.237 -11.251 -18.686 1.00 77.38 159 ALA A C 1
ATOM 1166 O O . ALA A 1 159 ? -7.918 -12.091 -18.095 1.00 77.38 159 ALA A O 1
ATOM 1167 N N . LEU A 1 160 ? -6.007 -10.921 -18.281 1.00 75.94 160 LEU A N 1
ATOM 1168 C CA . LEU A 1 160 ? -5.358 -11.472 -17.091 1.00 75.94 160 LEU A CA 1
ATOM 1169 C C . LEU A 1 160 ? -6.093 -11.063 -15.817 1.00 75.94 160 LEU A C 1
ATOM 1171 O O . LEU A 1 160 ? -6.363 -11.921 -14.982 1.00 75.94 160 LEU A O 1
ATOM 1175 N N . ALA A 1 161 ? -6.504 -9.799 -15.685 1.00 71.12 161 ALA A N 1
ATOM 1176 C CA . ALA A 1 161 ? -7.335 -9.347 -14.569 1.00 71.12 161 ALA A CA 1
ATOM 1177 C C . ALA A 1 161 ? -8.665 -10.111 -14.504 1.00 71.12 161 ALA A C 1
ATOM 1179 O O . ALA A 1 161 ? -9.111 -10.501 -13.423 1.00 71.12 161 ALA A O 1
ATOM 1180 N N . TRP A 1 162 ? -9.291 -10.374 -15.652 1.00 75.38 162 TRP A N 1
ATOM 1181 C CA . TRP A 1 162 ? -10.515 -11.168 -15.729 1.00 75.38 162 TRP A CA 1
ATOM 1182 C C . TRP A 1 162 ? -10.289 -12.641 -15.349 1.00 75.38 162 TRP A C 1
ATOM 1184 O O . TRP A 1 162 ? -11.101 -13.226 -14.626 1.00 75.38 162 TRP A O 1
ATOM 1194 N N . LEU A 1 163 ? -9.161 -13.232 -15.753 1.00 76.25 163 LEU A N 1
ATOM 1195 C CA . LEU A 1 163 ? -8.753 -14.579 -15.346 1.00 76.25 163 LEU A CA 1
ATOM 1196 C C . LEU A 1 163 ? -8.486 -14.654 -13.833 1.00 76.25 163 LEU A C 1
ATOM 1198 O O . LEU A 1 163 ? -9.015 -15.530 -13.147 1.00 76.25 163 LEU A O 1
ATOM 1202 N N . TRP A 1 164 ? -7.749 -13.688 -13.286 1.00 71.75 164 TRP A N 1
ATOM 1203 C CA . TRP A 1 164 ? -7.472 -13.572 -11.851 1.00 71.75 164 TRP A CA 1
ATOM 1204 C C . TRP A 1 164 ? -8.747 -13.341 -11.034 1.00 71.75 164 TRP A C 1
ATOM 1206 O O . TRP A 1 164 ? -8.879 -13.834 -9.911 1.00 71.75 164 TRP A O 1
ATOM 1216 N N . GLN A 1 165 ? -9.732 -12.653 -11.616 1.00 71.88 165 GLN A N 1
ATOM 1217 C CA . GLN A 1 165 ? -11.053 -12.492 -11.020 1.00 71.88 165 GLN A CA 1
ATOM 1218 C C . GLN A 1 165 ? -11.789 -13.835 -10.899 1.00 71.88 165 GLN A C 1
ATOM 1220 O O . GLN A 1 165 ? -12.489 -14.049 -9.906 1.00 71.88 165 GLN A O 1
ATOM 1225 N N . ARG A 1 166 ? -11.599 -14.767 -11.845 1.00 74.38 166 ARG A N 1
ATOM 1226 C CA . ARG A 1 166 ? -12.136 -16.136 -11.728 1.00 74.38 166 ARG A CA 1
ATOM 1227 C C . ARG A 1 166 ? -11.434 -16.958 -10.647 1.00 74.38 166 ARG A C 1
ATOM 1229 O O . ARG A 1 166 ? -12.079 -17.794 -10.022 1.00 74.38 166 ARG A O 1
ATOM 1236 N N . LEU A 1 167 ? -10.164 -16.672 -10.369 1.00 72.00 167 LEU A N 1
ATOM 1237 C CA . LEU A 1 167 ? -9.376 -17.332 -9.321 1.00 72.00 167 LEU A CA 1
ATOM 1238 C C . LEU A 1 167 ? -9.661 -16.807 -7.898 1.00 72.00 167 LEU A C 1
ATOM 1240 O O . LEU A 1 167 ? -8.990 -17.217 -6.956 1.00 72.00 167 LEU A O 1
ATOM 1244 N N . LYS A 1 168 ? -10.659 -15.923 -7.719 1.00 67.38 168 LYS A N 1
ATOM 1245 C CA . LYS A 1 168 ? -11.063 -15.326 -6.424 1.00 67.38 168 LYS A CA 1
ATOM 1246 C C . LYS A 1 168 ? -9.925 -14.633 -5.662 1.00 67.38 168 LYS A C 1
ATOM 1248 O O . LYS A 1 168 ? -9.998 -14.473 -4.444 1.00 67.38 168 LYS A O 1
ATOM 1253 N N . GLN A 1 169 ? -8.894 -14.199 -6.374 1.00 65.88 169 GLN A N 1
ATOM 1254 C CA . GLN A 1 169 ? -7.761 -13.520 -5.767 1.00 65.8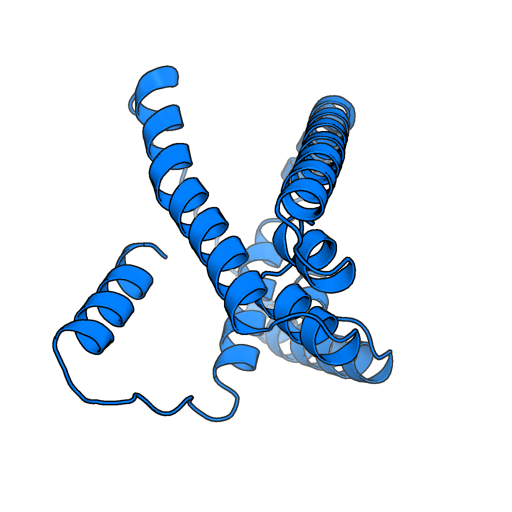8 169 GLN A CA 1
ATOM 1255 C C . GLN A 1 169 ? -8.161 -12.119 -5.280 1.00 65.88 169 GLN A C 1
ATOM 1257 O O . GLN A 1 169 ? -8.964 -11.447 -5.941 1.00 65.88 169 GLN A O 1
ATOM 1262 N N . PRO A 1 170 ? -7.621 -11.659 -4.139 1.00 59.88 170 PRO A N 1
ATOM 1263 C CA . PRO A 1 170 ? -7.746 -10.271 -3.716 1.00 59.88 170 PRO A CA 1
ATOM 1264 C C . PRO A 1 170 ? -7.157 -9.334 -4.791 1.00 59.88 170 PRO A C 1
ATOM 1266 O O . PRO A 1 170 ? -6.063 -9.558 -5.296 1.00 59.88 170 PRO A O 1
ATOM 1269 N N . ASN A 1 171 ? -7.928 -8.320 -5.202 1.00 65.44 171 ASN A N 1
ATOM 1270 C CA . ASN A 1 171 ? -7.524 -7.257 -6.139 1.00 65.44 171 ASN A CA 1
ATOM 1271 C C . ASN A 1 171 ? -6.962 -7.702 -7.516 1.00 65.44 171 ASN A C 1
ATOM 1273 O O . ASN A 1 171 ? -5.877 -7.292 -7.936 1.00 65.44 171 ASN A O 1
ATOM 1277 N N . PRO A 1 172 ? -7.754 -8.451 -8.301 1.00 67.38 172 PRO A N 1
ATOM 1278 C CA . PRO A 1 172 ? -7.311 -9.027 -9.571 1.00 67.38 172 PRO A CA 1
ATOM 1279 C C . PRO A 1 172 ? -7.023 -7.971 -10.654 1.00 67.38 172 PRO A C 1
ATOM 1281 O O . PRO A 1 172 ? -6.194 -8.183 -11.532 1.00 67.38 172 PRO A O 1
ATOM 1284 N N . TRP A 1 173 ? -7.666 -6.804 -10.558 1.00 67.12 173 TRP A N 1
ATOM 1285 C CA . TRP A 1 173 ? -7.523 -5.685 -11.496 1.00 67.12 173 TRP A CA 1
ATOM 1286 C C . TRP A 1 173 ? -6.236 -4.874 -11.312 1.00 67.12 173 TRP A C 1
ATOM 1288 O O . TRP A 1 173 ? -5.920 -4.065 -12.176 1.00 67.12 173 TRP A O 1
ATOM 1298 N N . LEU A 1 174 ? -5.504 -5.080 -10.211 1.00 68.62 174 LEU A N 1
ATOM 1299 C CA . LEU A 1 174 ? -4.173 -4.505 -10.006 1.00 68.62 174 LEU A CA 1
ATOM 1300 C C . LEU A 1 174 ? -3.069 -5.510 -10.366 1.00 68.62 174 LEU A C 1
ATOM 1302 O O . LEU A 1 174 ? -2.083 -5.121 -10.975 1.00 68.62 174 LEU A O 1
ATOM 1306 N N . PHE A 1 175 ? -3.239 -6.787 -10.003 1.00 68.75 175 PHE A N 1
ATOM 1307 C CA . PHE A 1 175 ? -2.228 -7.819 -10.255 1.00 68.75 175 PHE A CA 1
ATOM 1308 C C . PHE A 1 175 ? -2.165 -8.260 -11.718 1.00 68.75 175 PHE A C 1
ATOM 1310 O O . PHE A 1 175 ? -1.074 -8.448 -12.238 1.00 68.75 175 PHE A O 1
ATOM 1317 N N . GLY A 1 176 ? -3.313 -8.398 -12.391 1.00 71.62 176 GLY A N 1
ATOM 1318 C CA . GLY A 1 176 ? -3.353 -8.817 -13.796 1.00 71.62 176 GLY A CA 1
ATOM 1319 C C . GLY A 1 176 ? -2.539 -7.913 -14.734 1.00 71.62 176 GLY A C 1
ATOM 1320 O O . GLY A 1 176 ? -1.771 -8.443 -15.524 1.00 71.62 176 GLY A O 1
ATOM 1321 N N . PRO A 1 177 ? -2.660 -6.576 -14.639 1.00 69.75 177 PRO A N 1
ATOM 1322 C CA . PRO A 1 177 ? -1.910 -5.648 -15.488 1.00 69.75 177 PRO A CA 1
ATOM 1323 C C . PRO A 1 177 ? -0.474 -5.347 -15.027 1.00 69.75 177 PRO A C 1
ATOM 1325 O O . PRO A 1 177 ? 0.191 -4.541 -15.669 1.00 69.75 177 PRO A O 1
ATOM 1328 N N . LEU A 1 178 ? -0.031 -5.910 -13.896 1.00 66.00 178 LEU A N 1
ATOM 1329 C CA . LEU A 1 178 ? 1.325 -5.724 -13.362 1.00 66.00 178 LEU A CA 1
ATOM 1330 C C . LEU A 1 178 ? 2.332 -6.735 -13.947 1.00 66.00 178 LEU A C 1
ATOM 1332 O O . LEU A 1 178 ? 3.533 -6.499 -13.850 1.00 66.00 178 LEU A O 1
ATOM 1336 N N . LEU A 1 179 ? 1.836 -7.836 -14.527 1.00 60.28 179 LEU A N 1
ATOM 1337 C CA . LEU A 1 179 ? 2.596 -8.873 -15.239 1.00 60.28 179 LEU A CA 1
ATOM 1338 C C . LEU A 1 179 ? 2.787 -8.514 -16.714 1.00 60.28 179 LEU A C 1
ATOM 1340 O O . LEU A 1 179 ? 3.869 -8.851 -17.240 1.00 60.28 179 LEU A O 1
#

Organism: NCBI:txid629263

Foldseek 3Di:
DVVVVVVVVCCVVVDVDPPDDDVCPVLVVLQVVLLVLLVVPDPVVVVVCVVCVVVVVVVVVVLQVQLVVQLVVVVVVVADNLQSNLLSDDDDLVLSLVVSVVVVHDSVSSNVSSVVVVVCCVPVVVVVCCVPVNPPPPPPPPDPDDVVVVVVLSVQLVVQLVVVVVVVDPPSSNNSSND